Protein AF-A0A7S0YN05-F1 (afdb_monomer)

Secondary structure (DSSP, 8-state):
--HHHHHHHHHHHHHHHHHHHHHHTPPPPHHHHHHTSTTS-HHHHHHHHHHHHHHHHHHHHHHHHHHHHHHHHHHHHHHHHHHHHHHHHHHHHHHHHHHHHHHHHHHHHHHHHHHHHHHHHHHHHHHHHHHHHHHHHHHHHHHHHHHHHHHHHHHHHHHHHHHHHHT-

Radius of gyration: 56.08 Å; Cα contacts (8 Å, |Δi|>4): 14; chains: 1; bounding box: 120×27×148 Å

Structure (mmCIF, N/CA/C/O backbone):
data_AF-A0A7S0YN05-F1
#
_entry.id   AF-A0A7S0YN05-F1
#
loop_
_atom_site.group_PDB
_atom_site.id
_atom_site.type_symbol
_atom_site.label_atom_id
_atom_site.label_alt_id
_atom_site.label_comp_id
_atom_site.label_asym_id
_atom_site.label_entity_id
_atom_site.label_seq_id
_atom_site.pdbx_PDB_ins_code
_atom_site.Cartn_x
_atom_site.Cartn_y
_atom_site.Cartn_z
_atom_site.occupancy
_atom_site.B_iso_or_equiv
_atom_site.auth_seq_id
_atom_site.auth_comp_id
_atom_site.auth_asym_id
_atom_site.auth_atom_id
_atom_site.pdbx_PDB_model_num
ATOM 1 N N . MET A 1 1 ? -6.936 12.622 20.345 1.00 45.56 1 MET A N 1
ATOM 2 C CA . MET A 1 1 ? -8.188 13.200 20.876 1.00 45.56 1 MET A CA 1
ATOM 3 C C . MET A 1 1 ? -8.322 12.737 22.313 1.00 45.56 1 MET A C 1
ATOM 5 O O . MET A 1 1 ? -8.054 11.574 22.580 1.00 45.56 1 MET A O 1
ATOM 9 N N . ASP A 1 2 ? -8.572 13.686 23.210 1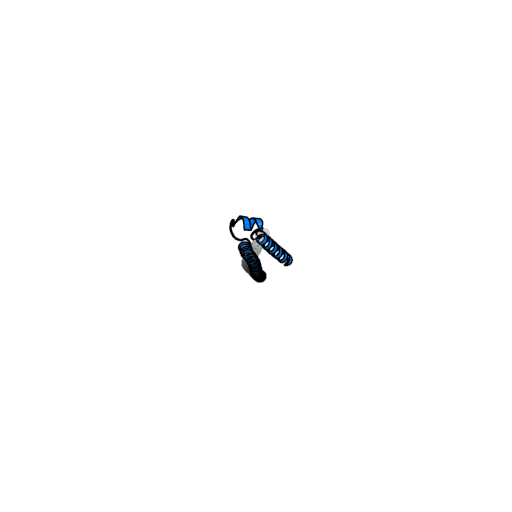.00 47.59 2 ASP A N 1
ATOM 10 C CA . ASP A 1 2 ? -8.214 13.634 24.630 1.00 47.59 2 ASP A CA 1
ATOM 11 C C . ASP A 1 2 ? -9.051 12.668 25.474 1.00 47.59 2 ASP A C 1
ATOM 13 O O . ASP A 1 2 ? -10.278 12.673 25.408 1.00 47.59 2 ASP A O 1
ATOM 17 N N . SER A 1 3 ? -8.365 11.933 26.358 1.00 55.47 3 SER A N 1
ATOM 18 C CA . SER A 1 3 ? -8.920 11.112 27.453 1.00 55.47 3 SER A CA 1
ATOM 19 C C . SER A 1 3 ? -10.069 11.796 28.209 1.00 55.47 3 SER A C 1
ATOM 21 O O . SER A 1 3 ? -11.055 11.158 28.551 1.00 55.47 3 SER A O 1
ATOM 23 N N . SER A 1 4 ? -9.975 13.119 28.374 1.00 54.34 4 SER A N 1
ATOM 24 C CA . SER A 1 4 ? -10.963 13.973 29.047 1.00 54.34 4 SER A CA 1
ATOM 25 C C . SER A 1 4 ? -12.375 13.896 28.440 1.00 54.34 4 SER A C 1
ATOM 27 O O . SER A 1 4 ? -13.370 14.009 29.151 1.00 54.34 4 SER A O 1
ATOM 29 N N . TYR A 1 5 ? -12.493 13.661 27.128 1.00 55.22 5 TYR A N 1
ATOM 30 C CA . TYR A 1 5 ? -13.795 13.597 26.457 1.00 55.22 5 TYR A CA 1
ATOM 31 C C . TYR A 1 5 ? -14.539 12.280 26.740 1.00 55.22 5 TYR A C 1
ATOM 33 O O . TYR A 1 5 ? -15.768 12.264 26.797 1.00 55.22 5 TYR A O 1
ATOM 41 N N . ASN A 1 6 ? -13.806 11.182 26.956 1.00 63.75 6 ASN A N 1
ATOM 42 C CA . ASN A 1 6 ? -14.395 9.891 27.320 1.00 63.75 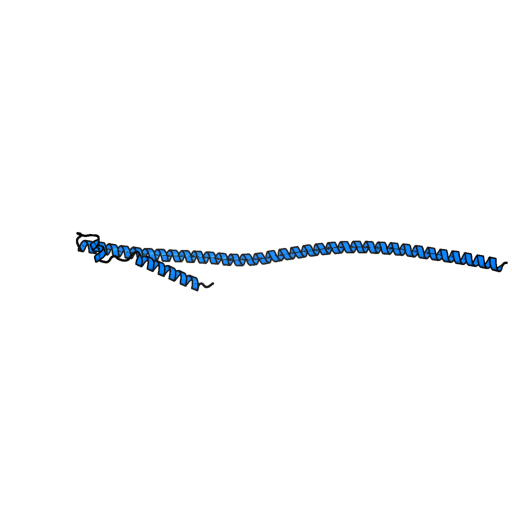6 ASN A CA 1
ATOM 43 C C . ASN A 1 6 ? -14.891 9.888 28.767 1.00 63.75 6 ASN A C 1
ATOM 45 O O . ASN A 1 6 ? -16.011 9.443 29.014 1.00 63.75 6 ASN A O 1
ATOM 49 N N . ASP A 1 7 ? -14.126 10.475 29.687 1.00 65.12 7 ASP A N 1
ATOM 50 C CA . ASP A 1 7 ? -14.505 10.561 31.102 1.00 65.12 7 ASP A CA 1
ATOM 51 C C . ASP A 1 7 ? -15.816 11.350 31.285 1.00 65.12 7 ASP A C 1
ATOM 53 O O . ASP A 1 7 ? -16.708 10.950 32.036 1.00 65.12 7 ASP A O 1
ATOM 57 N N . ILE A 1 8 ? -15.987 12.441 30.527 1.00 70.62 8 ILE A N 1
ATOM 58 C CA . ILE A 1 8 ? -17.218 13.249 30.524 1.00 70.62 8 ILE A CA 1
ATOM 59 C C . ILE A 1 8 ? -18.414 12.453 29.975 1.00 70.62 8 ILE A C 1
ATOM 61 O O . ILE A 1 8 ? -19.509 12.520 30.536 1.00 70.62 8 ILE A O 1
ATOM 65 N N . ASN A 1 9 ? -18.223 11.678 28.904 1.00 74.38 9 ASN A N 1
ATOM 66 C CA . ASN A 1 9 ? -19.297 10.885 28.301 1.00 74.38 9 ASN A CA 1
ATOM 67 C C . ASN A 1 9 ? -19.756 9.735 29.207 1.00 74.38 9 ASN A C 1
ATOM 69 O O . ASN A 1 9 ? -20.954 9.466 29.285 1.00 74.38 9 ASN A O 1
ATOM 73 N N . ILE A 1 10 ? -18.834 9.092 29.926 1.00 77.56 10 ILE A N 1
ATOM 74 C CA . ILE A 1 10 ? -19.143 8.012 30.875 1.00 77.56 10 ILE A CA 1
ATOM 75 C C . ILE A 1 10 ? -19.921 8.552 32.078 1.00 77.56 10 ILE A C 1
ATOM 77 O O . ILE A 1 10 ? -20.939 7.977 32.472 1.00 77.56 10 ILE A O 1
ATOM 81 N N . LEU A 1 11 ? -19.513 9.710 32.609 1.00 78.75 11 LEU A N 1
ATOM 82 C CA . LEU A 1 11 ? -20.247 10.400 33.672 1.00 78.75 11 LEU A CA 1
ATOM 83 C C . LEU A 1 11 ? -21.675 10.768 33.241 1.00 78.75 11 LEU A C 1
ATOM 85 O O . LEU A 1 11 ? -22.620 10.555 34.004 1.00 78.75 11 LEU A O 1
ATOM 89 N N . LEU A 1 12 ? -21.851 11.262 32.011 1.00 82.19 12 LEU A N 1
ATOM 90 C CA . LEU A 1 12 ? -23.170 11.567 31.447 1.00 82.19 12 LEU A CA 1
ATOM 91 C C . LEU A 1 12 ? -24.031 10.310 31.275 1.00 82.19 12 LEU A C 1
ATOM 93 O O . LEU A 1 12 ? -25.213 10.334 31.622 1.00 82.19 12 LEU A O 1
ATOM 97 N N . LEU A 1 13 ? -23.453 9.207 30.785 1.00 81.81 13 LEU A N 1
ATOM 98 C CA . LEU A 1 13 ? -24.158 7.931 30.621 1.00 81.81 13 LEU A CA 1
ATOM 99 C C . LEU A 1 13 ? -24.672 7.402 31.965 1.00 81.81 13 LEU A C 1
ATOM 101 O O . LEU A 1 13 ? -25.833 7.008 32.084 1.00 81.81 13 LEU A O 1
ATOM 105 N N . ARG A 1 14 ? -23.823 7.460 32.995 1.00 83.62 14 ARG A N 1
ATOM 106 C CA . ARG A 1 14 ? -24.162 7.066 34.364 1.00 83.62 14 ARG A CA 1
ATOM 107 C C . ARG A 1 14 ? -25.267 7.932 34.951 1.00 83.62 14 ARG A C 1
ATOM 109 O O . ARG A 1 14 ? -26.218 7.415 35.535 1.00 83.62 14 ARG A O 1
ATOM 116 N N . GLN A 1 15 ? -25.184 9.244 34.748 1.00 83.62 15 GLN A N 1
ATOM 117 C CA . GLN A 1 15 ? -26.206 10.176 35.211 1.00 83.62 15 GLN A CA 1
ATOM 118 C C . GLN A 1 15 ? -27.553 9.952 34.506 1.00 83.62 15 GLN A C 1
ATOM 120 O O . GLN A 1 15 ? -28.602 9.991 35.155 1.00 83.62 15 GLN A O 1
ATOM 125 N N . LEU A 1 16 ? -27.546 9.655 33.203 1.00 85.19 16 LEU A N 1
ATOM 126 C CA . LEU A 1 16 ? -28.748 9.288 32.450 1.00 85.19 16 LEU A CA 1
ATOM 127 C C . LEU A 1 16 ? -29.366 7.994 32.982 1.00 85.19 16 LEU A C 1
ATOM 129 O O . LEU A 1 16 ? -30.560 7.964 33.280 1.00 85.19 16 LEU A O 1
ATOM 133 N N . PHE A 1 17 ? -28.558 6.953 33.174 1.00 86.38 17 PHE A N 1
ATOM 134 C CA . PHE A 1 17 ? -29.023 5.662 33.674 1.00 86.38 17 PHE A CA 1
ATOM 135 C C . PHE A 1 17 ? -29.628 5.764 35.083 1.00 86.38 17 PHE A C 1
ATOM 137 O O . PHE A 1 17 ? -30.737 5.284 35.326 1.00 86.38 17 PHE A O 1
ATOM 144 N N . GLN A 1 18 ? -28.963 6.485 35.990 1.00 85.50 18 GLN A N 1
ATOM 145 C CA . GLN A 1 18 ? -29.479 6.763 37.332 1.00 85.50 18 GLN A CA 1
ATOM 146 C C . GLN A 1 18 ? -30.814 7.526 37.290 1.00 85.50 18 GLN A C 1
ATOM 148 O O . GLN A 1 18 ? -31.731 7.239 38.069 1.00 85.50 18 GLN A O 1
ATOM 153 N N . THR A 1 19 ? -30.948 8.474 36.360 1.00 84.56 19 THR A N 1
ATOM 154 C CA . THR A 1 19 ? -32.196 9.221 36.152 1.00 84.56 19 THR A CA 1
ATOM 155 C C . THR A 1 19 ? -33.317 8.288 35.692 1.00 84.56 19 THR A C 1
ATOM 157 O O . THR A 1 19 ? -34.392 8.276 36.292 1.00 84.56 19 THR A O 1
ATOM 160 N N . CYS A 1 20 ? -33.055 7.435 34.697 1.00 83.44 20 CYS A N 1
ATOM 161 C CA . CYS A 1 20 ? -34.015 6.454 34.189 1.00 83.44 20 CYS A CA 1
ATOM 162 C C . CYS A 1 20 ? -34.473 5.459 35.266 1.00 83.44 20 CYS A C 1
ATOM 164 O O . CYS A 1 20 ? -35.673 5.198 35.384 1.00 83.44 20 CYS A O 1
ATOM 166 N N . LEU A 1 21 ? -33.551 4.947 36.085 1.00 86.38 21 LEU A N 1
ATOM 167 C CA . LEU A 1 21 ? -33.862 4.075 37.224 1.00 86.38 21 LEU A CA 1
ATOM 168 C C . LEU A 1 21 ? -34.756 4.770 38.251 1.00 86.38 21 LEU A C 1
ATOM 170 O O . LEU A 1 21 ? -35.709 4.180 38.757 1.00 86.38 21 LEU A O 1
ATOM 174 N N . THR A 1 22 ? -34.470 6.037 38.547 1.00 83.12 22 THR A N 1
ATOM 175 C CA . THR A 1 22 ? -35.245 6.817 39.517 1.00 83.12 22 THR A CA 1
ATOM 176 C C . THR A 1 22 ? -36.670 7.065 39.029 1.00 83.12 22 THR A C 1
ATOM 178 O O . THR A 1 22 ? -37.606 6.915 39.813 1.00 83.12 22 THR A O 1
ATOM 181 N N . CYS A 1 23 ? -36.845 7.380 37.743 1.00 82.88 23 CYS A N 1
ATOM 182 C CA . CYS A 1 23 ? -38.164 7.559 37.134 1.00 82.88 23 CYS A CA 1
ATOM 183 C C . CYS A 1 23 ? -38.948 6.242 37.022 1.00 82.88 23 CYS A C 1
ATOM 185 O O . CYS A 1 23 ? -40.154 6.232 37.244 1.00 82.88 23 CYS A O 1
ATOM 187 N N . SER A 1 24 ? -38.281 5.135 36.687 1.00 83.94 24 SER A N 1
ATOM 188 C CA . SER A 1 24 ? -38.947 3.843 36.446 1.00 83.94 24 SER A CA 1
ATOM 189 C C . SER A 1 24 ? -39.353 3.135 37.738 1.00 83.94 24 SER A C 1
ATOM 191 O O . SER A 1 24 ? -40.366 2.444 37.781 1.00 83.94 24 SER A O 1
ATOM 193 N N . LEU A 1 25 ? -38.568 3.316 38.801 1.00 85.31 25 LEU A N 1
ATOM 194 C CA . LEU A 1 25 ? -38.776 2.700 40.112 1.00 85.31 25 LEU A CA 1
ATOM 195 C C . LEU A 1 25 ? -39.168 3.759 41.147 1.00 85.31 25 LEU A C 1
ATOM 197 O O . LEU A 1 25 ? -38.619 3.823 42.255 1.00 85.31 25 LEU A O 1
ATOM 201 N N . GLN A 1 26 ? -40.063 4.660 40.752 1.00 80.19 26 GLN A N 1
ATOM 202 C CA . GLN A 1 26 ? -40.543 5.713 41.628 1.00 80.19 26 GLN A CA 1
ATOM 203 C C . GLN A 1 26 ? -41.418 5.084 42.730 1.00 80.19 26 GLN A C 1
ATOM 205 O O . GLN A 1 26 ? -42.359 4.354 42.408 1.00 80.19 26 GLN A O 1
ATOM 210 N N . PRO A 1 27 ? -41.120 5.318 44.022 1.00 76.81 27 PRO A N 1
ATOM 211 C CA . PRO A 1 27 ? -41.899 4.721 45.095 1.00 76.81 27 PRO A CA 1
ATOM 212 C C . PRO A 1 27 ? -43.348 5.202 45.024 1.00 76.81 27 PRO A C 1
ATOM 214 O O . PRO A 1 27 ? -43.621 6.395 44.865 1.00 76.81 27 PRO A O 1
ATOM 217 N N . LEU A 1 28 ? -44.281 4.260 45.147 1.00 78.94 28 LEU A N 1
ATOM 218 C CA . LEU A 1 28 ? -45.703 4.570 45.219 1.00 78.94 28 LEU A CA 1
ATOM 219 C C . LEU A 1 28 ? -45.977 5.357 46.505 1.00 78.94 28 LEU A C 1
ATOM 221 O O . LEU A 1 28 ? -45.501 4.998 47.587 1.00 78.94 28 LEU A O 1
ATOM 225 N N . SER A 1 29 ? -46.767 6.426 46.396 1.00 83.56 29 SER A N 1
ATOM 226 C CA . SER A 1 29 ? -47.260 7.132 47.578 1.00 83.56 29 SER A CA 1
ATOM 227 C C . SER A 1 29 ? -48.147 6.204 48.411 1.00 83.56 29 SER A C 1
ATOM 229 O O . SER A 1 29 ? -48.805 5.313 47.871 1.00 83.56 29 SER A O 1
ATOM 231 N N . ASN A 1 30 ? -48.206 6.433 49.726 1.00 79.81 30 ASN A N 1
ATOM 232 C CA . ASN A 1 30 ? -49.066 5.655 50.627 1.00 79.81 30 ASN A CA 1
ATOM 233 C C . ASN A 1 30 ? -50.533 5.662 50.168 1.00 79.81 30 ASN A C 1
ATOM 235 O O . ASN A 1 30 ? -51.209 4.643 50.248 1.00 79.81 30 ASN A O 1
ATOM 239 N N . GLU A 1 31 ? -51.023 6.792 49.654 1.00 80.88 31 GLU A N 1
ATOM 240 C CA . GLU A 1 31 ? -52.386 6.903 49.123 1.00 80.88 31 GLU A CA 1
ATOM 241 C C . GLU A 1 31 ? -52.595 6.034 47.881 1.00 80.88 31 GLU A C 1
ATOM 243 O O . GLU A 1 31 ? -53.562 5.275 47.822 1.00 80.88 31 GLU A O 1
ATOM 248 N N . SER A 1 32 ? -51.670 6.098 46.917 1.00 82.88 32 SER A N 1
ATOM 249 C CA . SER A 1 32 ? -51.741 5.295 45.693 1.00 82.88 32 SER A CA 1
ATOM 250 C C . SER A 1 32 ? -51.660 3.803 46.013 1.00 82.88 32 SER A C 1
ATOM 252 O O . SER A 1 32 ? -52.491 3.026 45.549 1.00 82.88 32 SER A O 1
ATOM 254 N N . PHE A 1 33 ? -50.728 3.412 46.884 1.00 85.19 33 PHE A N 1
ATOM 255 C CA . PHE A 1 33 ? -50.540 2.025 47.300 1.00 85.19 33 PHE A CA 1
ATOM 256 C C . PHE A 1 33 ? -51.776 1.466 48.022 1.00 85.19 33 PHE A C 1
ATOM 258 O O . PHE A 1 33 ? -52.300 0.424 47.639 1.00 85.19 33 PHE A O 1
ATOM 265 N N . ASN A 1 34 ? -52.310 2.194 49.008 1.00 82.88 34 ASN A N 1
ATOM 266 C CA . ASN A 1 34 ? -53.479 1.750 49.771 1.00 82.88 34 ASN A CA 1
ATOM 267 C C . ASN A 1 34 ? -54.745 1.659 48.906 1.00 82.88 34 ASN A C 1
ATOM 269 O O . ASN A 1 34 ? -55.587 0.792 49.137 1.00 82.88 34 ASN A O 1
ATOM 273 N N . SER A 1 35 ? -54.879 2.521 47.892 1.00 85.00 35 SER A N 1
ATOM 274 C CA . SER A 1 35 ? -56.018 2.485 46.967 1.00 85.00 35 SER A CA 1
ATOM 275 C C . SER A 1 35 ? -56.069 1.219 46.099 1.00 85.00 35 SER A C 1
ATOM 277 O O . SER A 1 35 ? -57.148 0.842 45.643 1.00 85.00 35 SER A O 1
ATOM 279 N N . GLN A 1 36 ? -54.933 0.535 45.905 1.00 85.88 36 GLN A N 1
ATOM 280 C CA . GLN A 1 36 ? -54.845 -0.700 45.115 1.00 85.88 36 GLN A CA 1
ATOM 281 C C . GLN A 1 36 ? -55.307 -1.945 45.886 1.00 85.88 36 GLN A C 1
ATOM 283 O O . GLN A 1 36 ? -55.616 -2.963 45.269 1.00 85.88 36 GLN A O 1
ATOM 288 N N . PHE A 1 37 ? -55.407 -1.864 47.217 1.00 87.06 37 PHE A N 1
ATOM 289 C CA . PHE A 1 37 ? -55.757 -2.990 48.087 1.00 87.06 37 PHE A CA 1
ATOM 290 C C . PHE A 1 37 ? -56.895 -2.635 49.063 1.00 87.06 37 PHE A C 1
ATOM 292 O O . PHE A 1 37 ? -56.709 -2.661 50.286 1.00 87.06 37 PHE A O 1
ATOM 299 N N . PRO A 1 38 ? -58.095 -2.293 48.556 1.00 82.19 38 PRO A N 1
ATOM 300 C CA . PRO A 1 38 ? -59.222 -1.939 49.410 1.00 82.19 38 PRO A CA 1
ATOM 301 C C . PRO A 1 38 ? -59.660 -3.141 50.262 1.00 82.19 38 PRO A C 1
ATOM 303 O O . PRO A 1 38 ? -59.936 -4.219 49.742 1.00 82.19 38 PRO A O 1
ATOM 306 N N . GLY A 1 39 ? -59.750 -2.945 51.581 1.00 83.12 39 GLY A N 1
ATOM 307 C CA . GLY A 1 39 ? -60.216 -3.963 52.534 1.00 83.12 39 GLY A CA 1
ATOM 308 C C . GLY A 1 39 ? -59.116 -4.762 53.243 1.00 83.12 39 GLY A C 1
ATOM 309 O O . GLY A 1 39 ? -59.440 -5.591 54.090 1.00 83.12 39 GLY A O 1
ATOM 310 N N . VAL A 1 40 ? -57.837 -4.505 52.949 1.00 86.94 40 VAL A N 1
ATOM 311 C CA . VAL A 1 40 ? -56.704 -5.067 53.703 1.00 86.94 40 VAL A CA 1
ATOM 312 C C . VAL A 1 40 ? -56.419 -4.210 54.942 1.00 86.94 40 VAL A C 1
ATOM 314 O O . VAL A 1 40 ? -56.559 -2.986 54.909 1.00 86.94 40 VAL A O 1
ATOM 317 N N . ASP A 1 41 ? -56.028 -4.849 56.047 1.00 90.62 41 ASP A N 1
ATOM 318 C CA . ASP A 1 41 ? -55.653 -4.154 57.281 1.00 90.62 41 ASP A CA 1
ATOM 319 C C . ASP A 1 41 ? -54.459 -3.206 57.065 1.00 90.62 41 ASP A C 1
ATOM 321 O O . ASP A 1 41 ? -53.489 -3.549 56.382 1.00 90.62 41 ASP A O 1
ATOM 325 N N . LYS A 1 42 ? -54.508 -2.015 57.675 1.00 85.00 42 LYS A N 1
ATOM 326 C CA . LYS A 1 42 ? -53.469 -0.986 57.506 1.00 85.00 42 LYS A CA 1
ATOM 327 C C . LYS A 1 42 ? -52.081 -1.447 57.954 1.00 85.00 42 LYS A C 1
ATOM 329 O O . LYS A 1 42 ? -51.115 -1.119 57.278 1.00 85.00 42 LYS A O 1
ATOM 334 N N . SER A 1 43 ? -51.974 -2.218 59.036 1.00 87.44 43 SER A N 1
ATOM 335 C CA . SER A 1 43 ? -50.678 -2.702 59.539 1.00 87.44 43 SER A CA 1
ATOM 336 C C . SER A 1 43 ? -50.024 -3.700 58.574 1.00 87.44 43 SER A C 1
ATOM 338 O O . SER A 1 43 ? -48.808 -3.695 58.362 1.00 87.44 43 SER A O 1
ATOM 340 N N . ILE A 1 44 ? -50.850 -4.518 57.916 1.00 88.69 44 ILE A N 1
ATOM 341 C CA . ILE A 1 44 ? -50.415 -5.450 56.875 1.00 88.69 44 ILE A CA 1
ATOM 342 C C . ILE A 1 44 ? -49.971 -4.670 55.630 1.00 88.69 44 ILE A C 1
ATOM 344 O O . ILE A 1 44 ? -48.916 -4.967 55.074 1.00 88.69 44 ILE A O 1
ATOM 348 N N . LEU A 1 45 ? -50.718 -3.636 55.225 1.00 88.56 45 LEU A N 1
ATOM 349 C CA . LEU A 1 45 ? -50.338 -2.775 54.099 1.00 88.56 45 LEU A CA 1
ATOM 350 C C . LEU A 1 45 ? -49.035 -2.010 54.34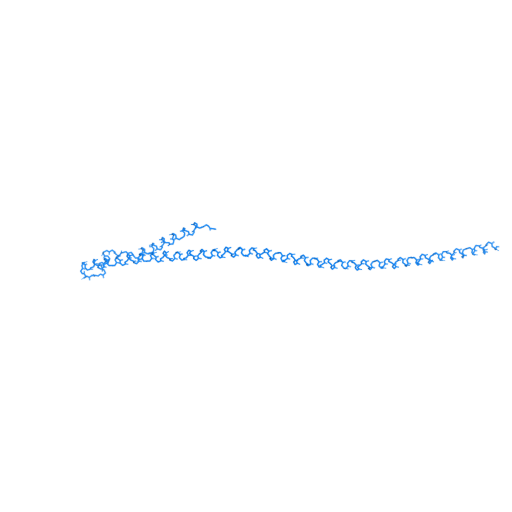7 1.00 88.56 45 LEU A C 1
ATOM 352 O O . LEU A 1 45 ? -48.213 -1.933 53.440 1.00 88.56 45 LEU A O 1
ATOM 356 N N . GLU A 1 46 ? -48.805 -1.501 55.559 1.00 86.94 46 GLU A N 1
ATOM 357 C CA . GLU A 1 46 ? -47.538 -0.859 55.939 1.00 86.94 46 GLU A CA 1
ATOM 358 C C . GLU A 1 46 ? -46.359 -1.833 55.839 1.00 86.94 46 GLU A C 1
ATOM 360 O O . GLU A 1 46 ? -45.307 -1.481 55.305 1.00 86.94 46 GLU A O 1
ATOM 365 N N . THR A 1 47 ? -46.557 -3.081 56.270 1.00 89.50 47 THR A N 1
ATOM 366 C CA . THR A 1 47 ? -45.530 -4.128 56.181 1.00 89.50 47 THR A CA 1
ATOM 367 C C . THR A 1 47 ? -45.220 -4.484 54.726 1.00 89.50 47 THR A C 1
ATOM 369 O O . THR A 1 47 ? -44.055 -4.518 54.336 1.00 89.50 47 THR A O 1
ATOM 372 N N . ILE A 1 48 ? -46.247 -4.707 53.895 1.00 88.81 48 ILE A N 1
ATOM 373 C CA . ILE A 1 48 ? -46.054 -5.009 52.468 1.00 88.81 48 ILE A CA 1
ATOM 374 C C . ILE A 1 48 ? -45.387 -3.827 51.765 1.00 88.81 48 ILE A C 1
ATOM 376 O O . ILE A 1 48 ? -44.470 -4.030 50.973 1.00 88.81 48 ILE A O 1
ATOM 380 N N . LYS A 1 49 ? -45.799 -2.593 52.073 1.00 87.19 49 LYS A N 1
ATOM 381 C CA . LYS A 1 49 ? -45.190 -1.405 51.480 1.00 87.19 49 LYS A CA 1
ATOM 382 C C . LYS A 1 49 ? -43.716 -1.281 51.859 1.00 87.19 49 LYS A C 1
ATOM 384 O O . LYS A 1 49 ? -42.907 -1.023 50.976 1.00 87.19 49 LYS A O 1
ATOM 389 N N . SER A 1 50 ? -43.365 -1.507 53.127 1.00 89.19 50 SER A N 1
ATOM 390 C CA . SER A 1 50 ? -41.967 -1.511 53.573 1.00 89.19 50 SER A CA 1
ATOM 391 C C . SER A 1 50 ? -41.139 -2.519 52.777 1.00 89.19 50 SER A C 1
ATOM 393 O O . SER A 1 50 ? -40.083 -2.170 52.267 1.00 89.19 50 SER A O 1
ATOM 395 N N . ILE A 1 51 ? -41.655 -3.738 52.586 1.00 90.19 51 ILE A N 1
ATOM 396 C CA . ILE A 1 51 ? -40.986 -4.772 51.783 1.00 90.19 51 ILE A CA 1
ATOM 397 C C . ILE A 1 51 ? -40.843 -4.326 50.321 1.00 90.19 51 ILE A C 1
ATOM 399 O O . ILE A 1 51 ? -39.792 -4.520 49.718 1.00 90.19 51 ILE A O 1
ATOM 403 N N . CYS A 1 52 ? -41.875 -3.712 49.736 1.00 87.94 52 CYS A N 1
ATOM 404 C CA . CYS A 1 52 ? -41.803 -3.183 48.374 1.00 87.94 52 CYS A CA 1
ATOM 405 C C . CYS A 1 52 ? -40.766 -2.062 48.234 1.00 87.94 52 CYS A C 1
ATOM 407 O O . CYS A 1 52 ? -40.021 -2.055 47.255 1.00 87.94 52 CYS A O 1
ATOM 409 N N . ASP A 1 53 ? -40.708 -1.134 49.189 1.00 87.88 53 ASP A N 1
ATOM 410 C CA . ASP A 1 53 ? -39.735 -0.040 49.197 1.00 87.88 53 ASP A CA 1
ATOM 411 C C . ASP A 1 53 ? -38.302 -0.589 49.335 1.00 87.88 53 ASP A C 1
ATOM 413 O O . ASP A 1 53 ? -37.415 -0.168 48.587 1.00 87.88 53 ASP A O 1
ATOM 417 N N . ASP A 1 54 ? -38.096 -1.588 50.200 1.00 90.56 54 ASP A N 1
ATOM 418 C CA . ASP A 1 54 ? -36.816 -2.286 50.360 1.00 90.56 54 ASP A CA 1
ATOM 419 C C . ASP A 1 54 ? -36.408 -3.009 49.067 1.00 90.56 54 ASP A C 1
ATOM 421 O O . ASP A 1 54 ? -35.290 -2.827 48.583 1.00 90.56 54 ASP A O 1
ATOM 425 N N . CYS A 1 55 ? -37.324 -3.758 48.437 1.00 89.44 55 CYS A N 1
ATOM 426 C CA . CYS A 1 55 ? -37.073 -4.413 47.150 1.00 89.44 55 CYS A CA 1
ATOM 427 C C . CYS A 1 55 ? -36.701 -3.406 46.054 1.00 89.44 55 CYS A C 1
ATOM 429 O O . CYS A 1 55 ? -35.773 -3.645 45.282 1.00 89.44 55 CYS A O 1
ATOM 431 N N . VAL A 1 56 ? -37.399 -2.269 45.983 1.00 89.25 56 VAL A N 1
ATOM 432 C CA . VAL A 1 56 ? -37.077 -1.188 45.042 1.00 89.25 56 VAL A CA 1
ATOM 433 C C . VAL A 1 56 ? -35.682 -0.621 45.315 1.00 89.25 56 VAL A C 1
ATOM 435 O O . VAL A 1 56 ? -34.938 -0.362 44.367 1.00 89.25 56 VAL A O 1
ATOM 438 N N . GLY A 1 57 ? -35.312 -0.453 46.587 1.00 87.94 57 GLY A N 1
ATOM 439 C CA . GLY A 1 57 ? -33.970 -0.043 46.998 1.00 87.94 57 GLY A CA 1
ATOM 440 C C . GLY A 1 57 ? -32.896 -1.019 46.519 1.00 87.94 57 GLY A C 1
ATOM 441 O O . GLY A 1 57 ? -31.963 -0.611 45.826 1.00 87.94 57 GLY A O 1
ATOM 442 N N . THR A 1 58 ? -33.072 -2.314 46.796 1.00 91.62 58 THR A N 1
ATOM 443 C CA . THR A 1 58 ? -32.130 -3.364 46.380 1.00 91.62 58 THR A CA 1
ATOM 444 C C . THR A 1 58 ? -31.988 -3.445 44.861 1.00 91.62 58 THR A C 1
ATOM 446 O O . THR A 1 58 ? -30.874 -3.550 44.356 1.00 91.62 58 THR A O 1
ATOM 449 N N . ILE A 1 59 ? -33.090 -3.348 44.108 1.00 89.88 59 ILE A N 1
ATOM 450 C CA . ILE A 1 59 ? -33.044 -3.370 42.637 1.00 89.88 59 ILE A CA 1
ATOM 451 C C . ILE A 1 59 ? -32.258 -2.171 42.100 1.00 89.88 59 ILE A C 1
ATOM 453 O O . ILE A 1 59 ? -31.470 -2.334 41.168 1.00 89.88 59 ILE A O 1
ATOM 457 N N . LYS A 1 60 ? -32.440 -0.973 42.674 1.00 89.62 60 LYS A N 1
ATOM 458 C CA . LYS A 1 60 ? -31.683 0.223 42.267 1.00 89.62 60 LYS A CA 1
ATOM 459 C C . LYS A 1 60 ? -30.189 0.057 42.511 1.00 89.62 60 LYS A C 1
ATOM 461 O O . LYS A 1 60 ? -29.405 0.362 41.619 1.00 89.62 60 LYS A O 1
ATOM 466 N N . GLU A 1 61 ? -29.811 -0.421 43.692 1.00 90.75 61 GLU A N 1
ATOM 467 C CA . GLU A 1 61 ? -28.409 -0.633 44.053 1.00 90.75 61 GLU A CA 1
ATOM 468 C C . GLU A 1 61 ? -27.756 -1.687 43.154 1.00 90.75 61 GLU A C 1
ATOM 470 O O . GLU A 1 61 ? -26.710 -1.427 42.560 1.00 90.75 61 GLU A O 1
ATOM 475 N N . PHE A 1 62 ? -28.418 -2.831 42.970 1.00 92.75 62 PHE A N 1
ATOM 476 C CA . PHE A 1 62 ? -27.936 -3.894 42.093 1.00 92.75 62 PHE A CA 1
A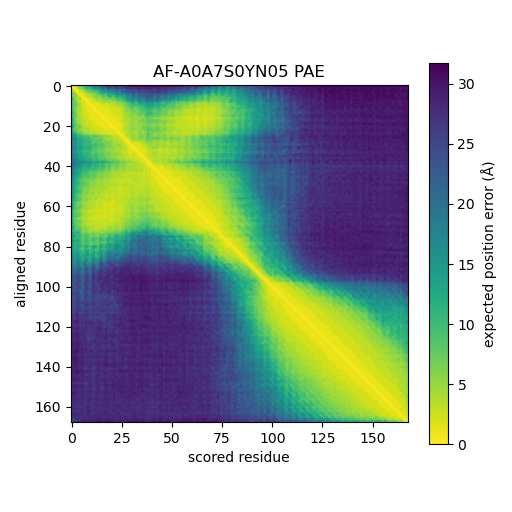TOM 477 C C . PHE A 1 62 ? -27.771 -3.409 40.647 1.00 92.75 62 PHE A C 1
ATOM 479 O O . PHE A 1 62 ? -26.729 -3.620 40.037 1.00 92.75 62 PHE A O 1
ATOM 486 N N . SER A 1 63 ? -28.766 -2.690 40.119 1.00 90.12 63 SER A N 1
ATOM 487 C CA . SER A 1 63 ? -28.728 -2.185 38.741 1.00 90.12 63 SER A CA 1
ATOM 488 C C . SER A 1 63 ? -27.616 -1.158 38.522 1.00 90.12 63 SER A C 1
ATOM 490 O O . SER A 1 63 ? -27.008 -1.140 37.456 1.00 90.12 63 SER A O 1
ATOM 492 N N . LEU A 1 64 ? -27.349 -0.290 39.506 1.00 89.25 64 LEU A N 1
ATOM 493 C CA . LEU A 1 64 ? -26.255 0.682 39.426 1.00 89.25 64 LEU A CA 1
ATOM 494 C C . LEU A 1 64 ? -24.886 0.002 39.483 1.00 89.25 64 LEU A C 1
ATOM 496 O O . LEU A 1 64 ? -24.008 0.374 38.710 1.00 89.25 64 LEU A O 1
ATOM 500 N N . ASN A 1 65 ? -24.718 -0.999 40.349 1.00 90.38 65 ASN A N 1
ATOM 501 C CA . ASN A 1 65 ? -23.469 -1.755 40.435 1.00 90.38 65 ASN A CA 1
ATOM 502 C C . ASN A 1 65 ? -23.184 -2.521 39.138 1.00 90.38 65 ASN A C 1
ATOM 504 O O . ASN A 1 65 ? -22.081 -2.412 38.610 1.00 90.38 65 ASN A O 1
ATOM 508 N N . GLU A 1 66 ? -24.183 -3.212 38.585 1.00 91.12 66 GLU A N 1
ATOM 509 C CA . GLU A 1 66 ? -24.058 -3.927 37.307 1.00 91.12 66 GLU A CA 1
ATOM 510 C C . GLU A 1 66 ? -23.675 -2.971 36.165 1.00 91.12 66 GLU A C 1
ATOM 512 O O . GLU A 1 66 ? -22.816 -3.260 35.334 1.00 91.12 66 GLU A O 1
ATOM 517 N N . PHE A 1 67 ? -24.280 -1.781 36.140 1.00 88.25 67 PHE A N 1
ATOM 518 C CA . PHE A 1 67 ? -23.960 -0.762 35.146 1.00 88.25 67 PHE A CA 1
ATOM 519 C C . PHE A 1 67 ? -22.532 -0.219 35.299 1.00 88.25 67 PHE A C 1
ATOM 521 O O . PHE A 1 67 ? -21.837 -0.032 34.301 1.00 88.25 67 PHE A O 1
ATOM 528 N N . ASP A 1 68 ? -22.070 0.001 36.533 1.00 85.25 68 ASP A N 1
ATOM 529 C CA . ASP A 1 68 ? -20.696 0.428 36.811 1.00 85.25 68 ASP A CA 1
ATOM 530 C C . ASP A 1 68 ? -19.671 -0.668 36.425 1.00 85.25 68 ASP A C 1
ATOM 532 O O . ASP A 1 68 ? -18.562 -0.344 35.996 1.00 85.25 68 ASP A O 1
ATOM 536 N N . GLU A 1 69 ? -20.018 -1.957 36.522 1.00 87.06 69 GLU A N 1
ATOM 537 C CA . GLU A 1 69 ? -19.181 -3.062 36.023 1.00 87.06 69 GLU A CA 1
ATOM 538 C C . GLU A 1 69 ? -19.119 -3.102 34.491 1.00 87.06 69 GLU A C 1
ATOM 540 O O . GLU A 1 69 ? -18.023 -3.160 33.927 1.00 87.06 69 GLU A O 1
ATOM 545 N N . LEU A 1 70 ? -20.263 -2.963 33.815 1.00 85.44 70 LEU A N 1
ATOM 546 C CA . LEU A 1 70 ? -20.328 -2.891 32.351 1.00 85.44 70 LEU A CA 1
ATOM 547 C C . LEU A 1 70 ? -19.515 -1.719 31.790 1.00 85.44 70 LEU A C 1
ATOM 549 O O . LEU A 1 70 ? -18.840 -1.858 30.770 1.00 85.44 70 LEU A O 1
ATOM 553 N N . LEU A 1 71 ? -19.540 -0.563 32.460 1.00 82.25 71 LEU A N 1
ATOM 554 C CA . LEU A 1 71 ? -18.730 0.590 32.063 1.00 82.25 71 LEU A CA 1
ATOM 555 C C . LEU A 1 71 ? -17.225 0.293 32.137 1.00 82.25 71 LEU A C 1
ATOM 557 O O . LEU A 1 71 ? -16.496 0.646 31.210 1.00 82.25 71 LEU A O 1
ATOM 561 N N . LYS A 1 72 ? -16.761 -0.393 33.191 1.00 82.25 72 LYS A N 1
ATOM 562 C CA . LYS A 1 72 ? -15.346 -0.789 33.332 1.00 82.25 72 LYS A CA 1
ATOM 563 C C . LYS A 1 72 ? -14.918 -1.778 32.254 1.00 82.25 72 LYS A C 1
ATOM 565 O O . LYS A 1 72 ? -13.815 -1.666 31.721 1.00 82.25 72 LYS A O 1
ATOM 570 N N . GLU A 1 73 ? -15.778 -2.739 31.923 1.00 80.69 73 GLU A N 1
ATOM 571 C CA . GLU A 1 73 ? -15.515 -3.686 30.837 1.00 80.69 73 GLU A CA 1
ATOM 572 C C . GLU A 1 73 ? -15.394 -2.953 29.492 1.00 80.69 73 GLU A C 1
ATOM 574 O O . GLU A 1 73 ? -14.451 -3.182 28.731 1.00 80.69 73 GLU A O 1
ATOM 579 N N . TYR A 1 74 ? -16.284 -1.991 29.240 1.00 75.12 74 TYR A N 1
ATOM 580 C CA . TYR A 1 74 ? -16.281 -1.191 28.019 1.00 75.12 74 TYR A CA 1
ATOM 581 C C . TYR A 1 74 ? -15.043 -0.286 27.898 1.00 75.12 74 TYR A C 1
ATOM 583 O O . TYR A 1 74 ? -14.460 -0.182 26.817 1.00 75.12 74 TYR A O 1
ATOM 591 N N . GLU A 1 75 ? -14.594 0.334 28.996 1.00 72.50 75 GLU A N 1
ATOM 592 C CA . GLU A 1 75 ? -13.319 1.066 29.046 1.00 72.50 75 GLU A CA 1
ATOM 593 C C . GLU A 1 75 ? -12.123 0.155 28.745 1.00 72.50 75 GLU A C 1
ATOM 595 O O . GLU A 1 75 ? -11.223 0.543 27.994 1.00 72.50 75 GLU A O 1
ATOM 600 N N . GLY A 1 76 ? -12.121 -1.064 29.296 1.00 72.56 76 GLY A N 1
ATOM 601 C CA . GLY A 1 76 ? -11.098 -2.073 29.033 1.00 72.56 76 GLY A CA 1
ATOM 602 C C . GLY A 1 76 ? -10.987 -2.394 27.544 1.00 72.56 76 GLY A C 1
ATOM 603 O O . GLY A 1 76 ? -9.908 -2.269 26.966 1.00 72.56 76 GLY A O 1
ATOM 604 N N . ILE A 1 77 ? -12.119 -2.701 26.905 1.00 67.88 77 ILE A N 1
ATOM 605 C CA . ILE A 1 77 ? -12.198 -2.999 25.467 1.00 67.88 77 ILE A CA 1
ATOM 606 C C . ILE A 1 77 ? -11.712 -1.808 24.628 1.00 67.88 77 ILE A C 1
ATOM 608 O O . ILE A 1 77 ? -10.917 -1.979 23.703 1.00 67.88 77 ILE A O 1
ATOM 612 N N . TRP A 1 78 ? -12.130 -0.586 24.966 1.00 67.00 78 TRP A N 1
ATOM 613 C CA . TRP A 1 78 ? -11.705 0.619 24.248 1.00 67.00 78 TRP A CA 1
ATOM 614 C C . TRP A 1 78 ? -10.210 0.903 24.357 1.00 67.00 78 TRP A C 1
ATOM 616 O O . TRP A 1 78 ? -9.609 1.425 23.416 1.00 67.00 78 TRP A O 1
ATOM 626 N N . ASN A 1 79 ? -9.604 0.605 25.503 1.00 68.81 79 ASN A N 1
ATOM 627 C CA . ASN A 1 79 ? -8.168 0.763 25.686 1.00 68.81 79 ASN A CA 1
ATOM 628 C C . ASN A 1 79 ? -7.390 -0.303 24.904 1.00 68.81 79 ASN A C 1
ATOM 630 O O . ASN A 1 79 ? -6.370 0.029 24.302 1.00 68.81 79 ASN A O 1
ATOM 634 N N . THR A 1 80 ? -7.903 -1.535 24.829 1.00 68.75 80 THR A N 1
ATOM 635 C CA . THR A 1 80 ? -7.331 -2.602 23.994 1.00 68.75 80 THR A CA 1
ATOM 636 C C . THR A 1 80 ? -7.366 -2.238 22.511 1.00 68.75 80 THR A C 1
ATOM 638 O O . THR A 1 80 ? -6.317 -2.231 21.875 1.00 68.75 80 THR A O 1
ATOM 641 N N . ILE A 1 81 ? -8.524 -1.829 21.980 1.00 61.22 81 ILE A N 1
ATOM 642 C CA . ILE A 1 81 ? -8.665 -1.438 20.564 1.00 61.22 81 ILE A CA 1
ATOM 643 C C . ILE A 1 81 ? -7.722 -0.277 20.224 1.00 61.22 81 ILE A C 1
ATOM 645 O O . ILE A 1 81 ? -7.021 -0.314 19.218 1.00 61.22 81 ILE A O 1
ATOM 649 N N . ARG A 1 82 ? -7.634 0.736 21.093 1.00 65.38 82 ARG A N 1
ATOM 650 C CA . ARG A 1 82 ? -6.742 1.886 20.879 1.00 65.38 82 ARG A CA 1
ATOM 651 C C . ARG A 1 82 ? -5.262 1.497 20.907 1.00 65.38 82 ARG A C 1
ATOM 653 O O . ARG A 1 82 ? -4.469 2.075 20.167 1.00 65.38 82 ARG A O 1
ATOM 660 N N . SER A 1 83 ? -4.888 0.543 21.759 1.00 65.88 83 SER A N 1
ATOM 661 C CA . SER A 1 83 ? -3.529 -0.004 21.806 1.00 65.88 83 SER A CA 1
ATOM 662 C C . SER A 1 83 ? -3.194 -0.752 20.514 1.00 65.88 83 SER A C 1
ATOM 664 O O . SER A 1 83 ? -2.139 -0.522 19.931 1.00 65.88 83 SER A O 1
ATOM 666 N N . GLU A 1 84 ? -4.114 -1.582 20.021 1.00 65.06 84 GLU A N 1
ATOM 667 C CA . GLU A 1 84 ? -3.952 -2.330 18.768 1.00 65.06 84 GLU A CA 1
ATOM 668 C C . GLU A 1 84 ? -3.911 -1.409 17.536 1.00 65.06 84 GLU A C 1
ATOM 670 O O . GLU A 1 84 ? -3.130 -1.631 16.610 1.00 65.06 84 GLU A O 1
ATOM 675 N N . GLU A 1 85 ? -4.705 -0.336 17.518 1.00 58.41 85 GLU A N 1
ATOM 676 C CA . GLU A 1 85 ? -4.669 0.684 16.463 1.00 58.41 85 GLU A CA 1
ATOM 677 C C . GLU A 1 85 ? -3.350 1.470 16.462 1.00 58.41 85 GLU A C 1
ATOM 679 O O . GLU A 1 85 ? -2.796 1.745 15.393 1.00 58.41 85 GLU A O 1
ATOM 684 N N . ALA A 1 86 ? -2.807 1.793 17.640 1.00 61.09 86 ALA A N 1
ATOM 685 C CA . ALA A 1 86 ? -1.507 2.449 17.768 1.00 61.09 86 ALA A CA 1
ATOM 686 C C . ALA A 1 86 ? -0.353 1.538 17.306 1.00 61.09 86 ALA A C 1
ATOM 688 O O . ALA A 1 86 ? 0.527 1.986 16.565 1.00 61.09 86 ALA A O 1
ATOM 689 N N . GLU A 1 87 ? -0.384 0.253 17.670 1.00 59.03 87 GLU A N 1
ATOM 690 C CA . GLU A 1 87 ? 0.596 -0.741 17.214 1.00 59.03 87 GLU A CA 1
ATOM 691 C C . GLU A 1 87 ? 0.511 -0.984 15.695 1.00 59.03 87 GLU A C 1
ATOM 693 O O . GLU A 1 87 ? 1.540 -1.054 15.012 1.00 59.03 87 GLU A O 1
ATOM 698 N N . ASN A 1 88 ? -0.697 -1.019 15.121 1.00 56.94 88 ASN A N 1
ATOM 699 C CA . ASN A 1 88 ? -0.893 -1.153 13.674 1.00 56.94 88 ASN A CA 1
ATOM 700 C C . ASN A 1 88 ? -0.445 0.087 12.887 1.00 56.94 88 ASN A C 1
ATOM 702 O O . ASN A 1 88 ? 0.135 -0.051 11.807 1.00 56.94 88 ASN A O 1
ATOM 706 N N . ALA A 1 89 ? -0.655 1.296 13.414 1.00 55.09 89 ALA A N 1
ATOM 707 C CA . ALA A 1 89 ? -0.163 2.524 12.790 1.00 55.09 89 ALA A CA 1
ATOM 708 C C . ALA A 1 89 ? 1.376 2.552 12.721 1.00 55.09 89 ALA A C 1
ATOM 710 O O . ALA A 1 89 ? 1.948 2.953 11.704 1.00 55.09 89 ALA A O 1
ATOM 711 N N . GLN A 1 90 ? 2.050 2.057 13.763 1.00 53.50 90 GLN A N 1
ATOM 712 C CA . GLN A 1 90 ? 3.509 1.953 13.805 1.00 53.50 90 GLN A CA 1
ATOM 713 C C . GLN A 1 90 ? 4.050 0.825 12.900 1.00 53.50 90 GLN A C 1
ATOM 715 O O . GLN A 1 90 ? 5.116 0.969 12.302 1.00 53.50 90 GLN A O 1
ATOM 720 N N . SER A 1 91 ? 3.301 -0.272 12.732 1.00 54.06 91 SER A N 1
ATOM 721 C CA . SER A 1 91 ? 3.633 -1.358 11.793 1.00 54.06 91 SER A CA 1
ATOM 722 C C . SER A 1 91 ? 3.488 -0.944 10.320 1.00 54.06 91 SER A C 1
ATOM 724 O O . SER A 1 91 ? 4.282 -1.362 9.473 1.00 54.06 91 SER A O 1
ATOM 726 N N . ASN A 1 92 ? 2.504 -0.096 10.001 1.00 49.59 92 ASN A N 1
ATOM 727 C CA . ASN A 1 92 ? 2.263 0.368 8.634 1.00 49.59 92 ASN A CA 1
ATOM 728 C C . ASN A 1 92 ? 3.304 1.392 8.151 1.00 49.59 92 ASN A C 1
ATOM 730 O O . ASN A 1 92 ? 3.721 1.301 6.998 1.00 49.59 92 ASN A O 1
ATOM 734 N N . SER A 1 93 ? 3.818 2.286 9.009 1.00 54.06 93 SER A N 1
ATOM 735 C CA . SER A 1 93 ? 4.854 3.245 8.574 1.00 54.06 93 SER A CA 1
ATOM 736 C C . SER A 1 93 ? 6.186 2.569 8.214 1.00 54.06 93 SER A C 1
ATOM 738 O O . SER A 1 93 ? 6.857 2.974 7.266 1.00 54.06 93 SER A O 1
ATOM 740 N N . LEU A 1 94 ? 6.538 1.476 8.903 1.00 54.09 94 LEU A N 1
ATOM 741 C CA . LEU A 1 94 ? 7.729 0.673 8.602 1.00 54.09 94 LEU A CA 1
ATOM 742 C C . LEU A 1 94 ? 7.594 -0.133 7.298 1.00 54.09 94 LEU A C 1
ATOM 744 O O . LEU A 1 94 ? 8.598 -0.441 6.650 1.00 54.09 94 LEU A O 1
ATOM 748 N N . LYS A 1 95 ? 6.366 -0.488 6.897 1.00 55.09 95 LYS A N 1
ATOM 749 C CA . LYS A 1 95 ? 6.101 -1.180 5.627 1.00 55.09 95 LYS A CA 1
ATOM 750 C C . LYS A 1 95 ? 6.116 -0.222 4.437 1.00 55.09 95 LYS A C 1
ATOM 752 O O . LYS A 1 95 ? 6.665 -0.599 3.402 1.00 55.09 95 LYS A O 1
ATOM 757 N N . ASP A 1 96 ? 5.609 1.000 4.592 1.00 54.78 96 ASP A N 1
ATOM 758 C CA . ASP A 1 96 ? 5.618 2.003 3.520 1.00 54.78 96 ASP A CA 1
ATOM 759 C C . ASP A 1 96 ? 7.045 2.430 3.138 1.00 54.78 96 ASP A C 1
ATOM 761 O O . ASP A 1 96 ? 7.385 2.392 1.956 1.00 54.78 96 ASP A O 1
ATOM 765 N N . GLU A 1 97 ? 7.941 2.677 4.105 1.00 57.84 97 GLU A N 1
ATOM 766 C CA . GLU A 1 97 ? 9.360 2.963 3.806 1.00 57.84 97 GLU A CA 1
ATOM 767 C C . GLU A 1 97 ? 10.072 1.808 3.077 1.00 57.84 97 GLU A C 1
ATOM 769 O O . GLU A 1 97 ? 11.004 2.021 2.294 1.00 57.84 97 GLU A O 1
ATOM 774 N N . SER A 1 98 ? 9.665 0.565 3.345 1.00 63.00 98 SER A N 1
ATOM 775 C CA . SER A 1 98 ? 10.232 -0.622 2.700 1.00 63.00 98 SER A CA 1
ATOM 776 C C . SER A 1 98 ? 9.742 -0.762 1.255 1.00 63.00 98 SER A C 1
ATOM 778 O O . SER A 1 98 ? 10.537 -1.020 0.349 1.00 63.00 98 SER A O 1
ATOM 780 N N . ILE A 1 99 ? 8.449 -0.528 1.012 1.00 66.44 99 ILE A N 1
ATOM 781 C CA . ILE A 1 99 ? 7.853 -0.583 -0.329 1.00 66.44 99 ILE A CA 1
ATOM 782 C C . ILE A 1 99 ? 8.395 0.546 -1.212 1.00 66.44 99 ILE A C 1
ATOM 784 O O . ILE A 1 99 ? 8.750 0.297 -2.365 1.00 66.44 99 ILE A O 1
ATOM 788 N N . GLU A 1 100 ? 8.538 1.760 -0.679 1.00 70.88 100 GLU A N 1
ATOM 789 C CA . GLU A 1 100 ? 9.060 2.909 -1.427 1.00 70.88 100 GLU A CA 1
ATOM 790 C C . GLU A 1 100 ? 10.515 2.677 -1.876 1.00 70.88 100 GLU A C 1
ATOM 792 O O . GLU A 1 100 ? 10.841 2.856 -3.052 1.00 70.88 100 GLU A O 1
ATOM 797 N N . LYS A 1 101 ? 11.365 2.115 -1.001 1.00 72.69 101 LYS A N 1
ATOM 798 C CA . LYS A 1 101 ? 12.738 1.703 -1.355 1.00 72.69 101 LYS A CA 1
ATOM 799 C C . LYS A 1 101 ? 12.781 0.606 -2.418 1.00 72.69 101 LYS A C 1
ATOM 801 O O . LYS A 1 101 ? 13.661 0.624 -3.280 1.00 72.69 101 LYS A O 1
ATOM 806 N N . VAL A 1 102 ? 11.856 -0.355 -2.383 1.00 71.06 102 VAL A N 1
ATOM 807 C CA . VAL A 1 102 ? 11.764 -1.411 -3.408 1.00 71.06 102 VAL A CA 1
ATOM 808 C C . VAL A 1 102 ? 11.355 -0.822 -4.759 1.00 71.06 102 VAL A C 1
ATOM 810 O O . VAL A 1 102 ? 11.951 -1.167 -5.782 1.00 71.06 102 VAL A O 1
ATOM 813 N N . ILE A 1 103 ? 10.394 0.105 -4.773 1.00 72.69 103 ILE A N 1
ATOM 814 C CA . ILE A 1 103 ? 9.957 0.805 -5.987 1.00 72.69 103 ILE A CA 1
ATOM 815 C C . ILE A 1 103 ? 11.098 1.650 -6.566 1.00 72.69 103 ILE A C 1
ATOM 817 O O . ILE A 1 103 ? 11.343 1.602 -7.774 1.00 72.69 103 ILE A O 1
ATOM 821 N N . ASP A 1 104 ? 11.831 2.384 -5.734 1.00 74.50 104 ASP A N 1
ATOM 822 C CA . ASP A 1 104 ? 12.943 3.220 -6.187 1.00 74.50 104 ASP A CA 1
ATOM 823 C C . ASP A 1 104 ? 14.136 2.397 -6.687 1.00 74.50 104 ASP A C 1
ATOM 825 O O . ASP A 1 104 ? 14.749 2.748 -7.703 1.00 74.50 104 ASP A O 1
ATOM 829 N N . ASN A 1 105 ? 14.415 1.245 -6.072 1.00 72.12 105 ASN A N 1
ATOM 830 C CA . ASN A 1 105 ? 15.396 0.289 -6.591 1.00 72.12 105 ASN A CA 1
ATOM 831 C C . ASN A 1 105 ? 14.963 -0.316 -7.932 1.00 72.12 105 ASN A C 1
ATOM 833 O O . ASN A 1 105 ? 15.795 -0.462 -8.833 1.00 72.12 105 ASN A O 1
ATOM 837 N N . ALA A 1 106 ? 13.679 -0.639 -8.101 1.00 70.38 106 ALA A N 1
ATOM 838 C CA . ALA A 1 106 ? 13.151 -1.148 -9.364 1.00 70.38 106 ALA A CA 1
ATOM 839 C C . ALA A 1 106 ? 13.246 -0.090 -10.476 1.00 70.38 106 ALA A C 1
ATOM 841 O O . ALA A 1 106 ? 13.759 -0.378 -11.559 1.00 70.38 106 ALA A O 1
ATOM 842 N N . LYS A 1 107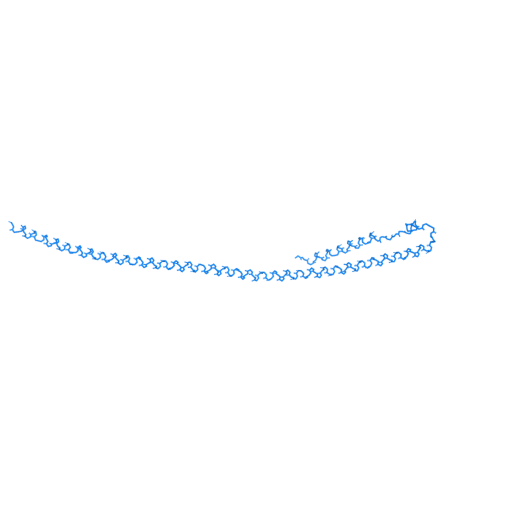 ? 12.850 1.160 -10.196 1.00 81.81 107 LYS A N 1
ATOM 843 C CA . LYS A 1 107 ? 12.999 2.294 -11.128 1.00 81.81 107 LYS A CA 1
ATOM 844 C C . LYS A 1 107 ? 14.460 2.520 -11.513 1.00 81.81 107 LYS A C 1
ATOM 846 O O . LYS A 1 107 ? 14.765 2.692 -12.694 1.00 81.81 107 LYS A O 1
ATOM 851 N N . SER A 1 108 ? 15.362 2.484 -10.535 1.00 81.88 108 SER A N 1
ATOM 852 C CA . SER A 1 108 ? 16.801 2.645 -10.763 1.00 81.88 108 SER A CA 1
ATOM 853 C C . SER A 1 108 ? 17.363 1.511 -11.620 1.00 81.88 108 SER A C 1
ATOM 855 O O . SER A 1 108 ? 18.103 1.772 -12.565 1.00 81.88 108 SER A O 1
ATOM 857 N N . SER A 1 109 ? 16.948 0.269 -11.367 1.00 78.31 109 SER A N 1
ATOM 858 C CA . SER A 1 109 ? 17.366 -0.903 -12.149 1.00 78.31 109 SER A CA 1
ATOM 859 C C . SER A 1 109 ? 16.884 -0.828 -13.600 1.00 78.31 109 SER A C 1
ATOM 861 O O . SER A 1 109 ? 17.675 -1.029 -14.521 1.00 78.31 109 SER A O 1
ATOM 863 N N . CYS A 1 110 ? 15.622 -0.447 -13.828 1.00 79.44 110 CYS A N 1
ATOM 864 C CA . CYS A 1 110 ? 15.093 -0.216 -15.176 1.00 79.44 110 CYS A CA 1
ATOM 865 C C . CYS A 1 110 ? 15.858 0.896 -15.907 1.00 79.44 110 CYS A C 1
ATOM 867 O O . CYS A 1 110 ? 16.177 0.757 -17.088 1.00 79.44 110 CYS A O 1
ATOM 869 N N . LYS A 1 111 ? 16.197 1.986 -15.206 1.00 86.38 111 LYS A N 1
ATOM 870 C CA . LYS A 1 111 ? 16.987 3.086 -15.7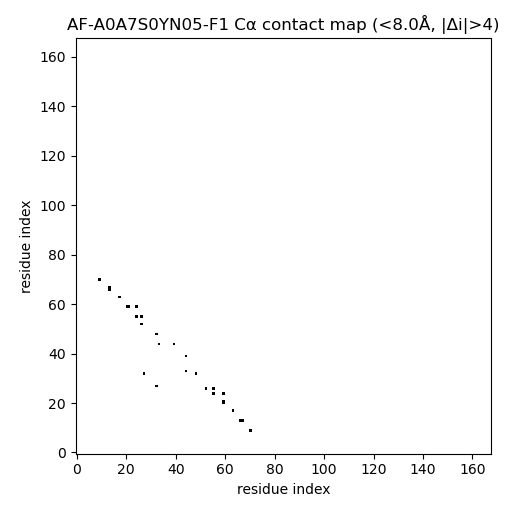72 1.00 86.38 111 LYS A CA 1
ATOM 871 C C . LYS A 1 111 ? 18.400 2.638 -16.153 1.00 86.38 111 LYS A C 1
ATOM 873 O O . LYS A 1 111 ? 18.872 2.993 -17.229 1.00 86.38 111 LYS A O 1
ATOM 878 N N . VAL A 1 112 ? 19.061 1.845 -15.308 1.00 89.94 112 VAL A N 1
ATOM 879 C CA . VAL A 1 112 ? 20.389 1.283 -15.606 1.00 89.94 112 VAL A CA 1
ATOM 880 C C . VAL A 1 112 ? 20.332 0.378 -16.836 1.00 89.94 112 VAL A C 1
ATOM 882 O O . VAL A 1 112 ? 21.173 0.515 -17.721 1.00 89.94 112 VAL A O 1
ATOM 885 N N . PHE A 1 113 ? 19.320 -0.485 -16.941 1.00 85.69 113 PHE A N 1
ATOM 886 C CA . PHE A 1 113 ? 19.145 -1.363 -18.100 1.00 85.69 113 PHE A CA 1
ATOM 887 C C . PHE A 1 11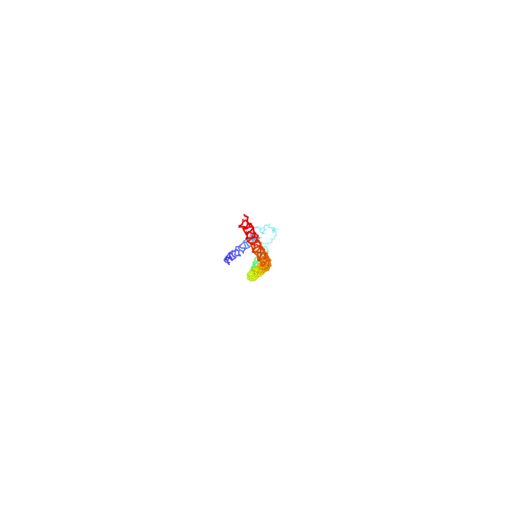3 ? 18.913 -0.583 -19.407 1.00 85.69 113 PHE A C 1
ATOM 889 O O . PHE A 1 113 ? 19.521 -0.889 -20.437 1.00 85.69 113 PHE A O 1
ATOM 896 N N . ALA A 1 114 ? 18.080 0.462 -19.368 1.00 86.19 114 ALA A N 1
ATOM 897 C CA . ALA A 1 114 ? 17.849 1.334 -20.520 1.00 86.19 114 ALA A CA 1
ATOM 898 C C . ALA A 1 114 ? 19.143 2.031 -20.976 1.00 86.19 114 ALA A C 1
ATOM 900 O O . ALA A 1 114 ? 19.477 1.988 -22.159 1.00 86.19 114 ALA A O 1
ATOM 901 N N . LEU A 1 115 ? 19.914 2.589 -20.034 1.00 89.75 115 LEU A N 1
ATOM 902 C CA . LEU A 1 115 ? 21.198 3.233 -20.331 1.00 89.75 115 LEU A CA 1
ATOM 903 C C . LEU A 1 115 ? 22.232 2.246 -20.888 1.00 89.75 115 LEU A C 1
ATOM 905 O O . LEU A 1 115 ? 22.970 2.589 -21.804 1.00 89.75 115 LEU A O 1
ATOM 909 N N . GLN A 1 116 ? 22.286 1.014 -20.376 1.00 89.38 116 GLN A N 1
ATOM 910 C CA . GLN A 1 116 ? 23.170 -0.023 -20.919 1.00 89.38 116 GLN A CA 1
ATOM 911 C C . GLN A 1 116 ? 22.813 -0.374 -22.366 1.00 89.38 116 GLN A C 1
ATOM 913 O O . GLN A 1 116 ? 23.703 -0.483 -23.207 1.00 89.38 116 GLN A O 1
ATOM 918 N N . THR A 1 117 ? 21.519 -0.490 -22.666 1.00 87.81 117 THR A N 1
ATOM 919 C CA . THR A 1 117 ? 21.032 -0.760 -24.026 1.00 87.81 117 THR A CA 1
ATOM 920 C C . THR A 1 117 ? 21.398 0.379 -24.978 1.00 87.81 117 THR A C 1
ATOM 922 O O . THR A 1 117 ? 21.879 0.138 -26.085 1.00 87.81 117 THR A O 1
ATOM 925 N N . GLU A 1 118 ? 21.232 1.625 -24.531 1.00 90.31 118 GLU A N 1
ATOM 926 C CA . GLU A 1 118 ? 21.599 2.814 -25.301 1.00 90.31 118 GLU A CA 1
ATOM 927 C C . GLU A 1 118 ? 23.113 2.893 -25.553 1.00 90.31 118 GLU A C 1
ATOM 929 O O . GLU A 1 118 ? 23.535 3.154 -26.679 1.00 90.31 118 GLU A O 1
ATOM 934 N N . ILE A 1 119 ? 23.942 2.580 -24.551 1.00 93.12 119 ILE A N 1
ATOM 935 C CA . ILE A 1 119 ? 25.402 2.511 -24.710 1.00 93.12 119 ILE A CA 1
ATOM 936 C C . ILE A 1 119 ? 25.788 1.463 -25.758 1.00 93.12 119 ILE A C 1
ATOM 938 O O . ILE A 1 119 ? 26.603 1.761 -26.632 1.00 93.12 119 ILE A O 1
ATOM 942 N N . SER A 1 120 ? 25.210 0.260 -25.705 1.00 92.19 120 SER A N 1
ATOM 943 C CA . SER A 1 120 ? 25.489 -0.783 -26.699 1.00 92.19 120 SER A CA 1
ATOM 944 C C . SER A 1 120 ? 25.097 -0.345 -28.110 1.00 92.19 120 SER A C 1
ATOM 946 O O . SER A 1 120 ? 25.890 -0.502 -29.037 1.00 92.19 120 SER A O 1
ATOM 948 N N . TYR A 1 121 ? 23.928 0.280 -28.271 1.00 92.62 121 TYR A N 1
ATOM 949 C CA . TYR A 1 121 ? 23.497 0.818 -29.561 1.00 92.62 121 TYR A CA 1
ATOM 950 C C . TYR A 1 121 ? 24.467 1.882 -30.096 1.00 92.62 121 TYR A C 1
ATOM 952 O O . TYR A 1 121 ? 24.902 1.810 -31.246 1.00 92.62 121 TYR A O 1
ATOM 960 N N . LEU A 1 122 ? 24.864 2.845 -29.260 1.00 94.44 122 LEU A N 1
ATOM 961 C CA . LEU A 1 122 ? 25.802 3.899 -29.654 1.00 94.44 122 LEU A CA 1
ATOM 962 C C . LEU A 1 122 ? 27.182 3.341 -30.026 1.00 94.44 122 LEU A C 1
ATOM 964 O O . LEU A 1 122 ? 27.811 3.839 -30.960 1.00 94.44 122 LEU A O 1
ATOM 968 N N . GLN A 1 123 ? 27.648 2.296 -29.339 1.00 95.56 123 GLN A N 1
ATOM 969 C CA . GLN A 1 123 ? 28.902 1.619 -29.675 1.00 95.56 123 GLN A CA 1
ATOM 970 C C . GLN A 1 123 ? 28.845 0.938 -31.045 1.00 95.56 123 GLN A C 1
ATOM 972 O O . GLN A 1 123 ? 29.818 1.007 -31.800 1.00 95.56 123 GLN A O 1
ATOM 977 N N . ASP A 1 124 ? 27.723 0.309 -31.388 1.00 92.19 124 ASP A N 1
ATOM 978 C CA . ASP A 1 124 ? 27.553 -0.328 -32.695 1.00 92.19 124 ASP A CA 1
ATOM 979 C C . ASP A 1 124 ? 27.470 0.705 -33.823 1.00 92.19 124 ASP A C 1
ATOM 981 O O . ASP A 1 124 ? 28.149 0.558 -34.843 1.00 92.19 124 ASP A O 1
ATOM 985 N N . VAL A 1 125 ? 26.743 1.806 -33.610 1.00 94.81 125 VAL A N 1
ATOM 986 C CA . VAL A 1 125 ? 26.716 2.933 -34.556 1.00 94.81 125 VAL A CA 1
ATOM 987 C C . VAL A 1 125 ? 28.119 3.516 -34.747 1.00 94.81 125 VAL A C 1
ATOM 989 O O . VAL A 1 125 ? 28.540 3.742 -35.881 1.00 94.81 125 VAL A O 1
ATOM 992 N N . ALA A 1 126 ? 28.884 3.707 -33.668 1.00 95.12 126 ALA A N 1
ATOM 993 C CA . ALA A 1 126 ? 30.251 4.220 -33.751 1.00 95.12 126 ALA A CA 1
ATOM 994 C C . ALA A 1 126 ? 31.168 3.301 -34.576 1.00 95.12 126 ALA A C 1
ATOM 996 O O . ALA A 1 126 ? 31.924 3.786 -35.418 1.00 95.12 126 ALA A O 1
ATOM 997 N N . LYS A 1 127 ? 31.066 1.975 -34.401 1.00 95.56 127 LYS A N 1
ATOM 998 C CA . LYS A 1 127 ? 31.808 1.003 -35.224 1.00 95.56 127 LYS A CA 1
ATOM 999 C C . LYS A 1 127 ? 31.419 1.085 -36.698 1.00 95.56 127 LYS A C 1
ATOM 1001 O O . LYS A 1 127 ? 32.290 1.015 -37.561 1.00 95.56 127 LYS A O 1
ATOM 1006 N N . GLN A 1 128 ? 30.129 1.240 -36.994 1.00 94.69 128 GLN A N 1
ATOM 1007 C CA . GLN A 1 128 ? 29.651 1.353 -38.369 1.00 94.69 128 GLN A CA 1
ATOM 1008 C C . GLN A 1 128 ? 30.170 2.628 -39.044 1.00 94.69 128 GLN A C 1
ATOM 1010 O O . GLN A 1 128 ? 30.639 2.570 -40.181 1.00 94.69 128 GLN A O 1
ATOM 1015 N N . VAL A 1 129 ? 30.131 3.762 -38.339 1.00 95.62 129 VAL A N 1
ATOM 1016 C CA . VAL A 1 129 ? 30.674 5.036 -38.829 1.00 95.62 129 VAL A CA 1
ATOM 1017 C C . VAL A 1 129 ? 32.179 4.931 -39.057 1.00 95.62 129 VAL A C 1
ATOM 1019 O O . VAL A 1 129 ? 32.666 5.371 -40.097 1.00 95.62 129 VAL A O 1
ATOM 1022 N N . GLU A 1 130 ? 32.917 4.307 -38.139 1.00 96.38 130 GLU A N 1
ATOM 1023 C CA . GLU A 1 130 ? 34.362 4.127 -38.296 1.00 96.38 130 GLU A CA 1
ATOM 1024 C C . GLU A 1 130 ? 34.700 3.236 -39.499 1.00 96.38 130 GLU A C 1
ATOM 1026 O O . GLU A 1 130 ? 35.590 3.562 -40.284 1.00 96.38 130 GLU A O 1
ATOM 1031 N N . HIS A 1 131 ? 33.932 2.166 -39.718 1.00 95.62 131 HIS A N 1
ATOM 1032 C CA . HIS A 1 131 ? 34.086 1.328 -40.904 1.00 95.62 131 HIS A CA 1
ATOM 1033 C C . HIS A 1 131 ? 33.809 2.106 -42.201 1.00 95.62 131 HIS A C 1
ATOM 1035 O O . HIS A 1 131 ? 34.603 2.051 -43.140 1.00 95.62 131 HIS A O 1
ATOM 1041 N N . GLN A 1 132 ? 32.722 2.883 -42.251 1.00 94.69 132 GLN A N 1
ATOM 1042 C CA . GLN A 1 132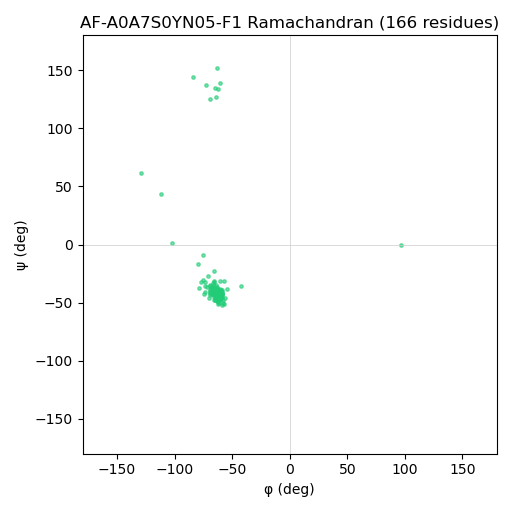 ? 32.414 3.733 -43.406 1.00 94.69 132 GLN A CA 1
ATOM 1043 C C . GLN A 1 132 ? 33.516 4.766 -43.663 1.00 94.69 132 GLN A C 1
ATOM 1045 O O . GLN A 1 132 ? 33.907 4.971 -44.813 1.00 94.69 132 GLN A O 1
ATOM 1050 N N . ARG A 1 133 ? 34.051 5.384 -42.603 1.00 95.19 133 ARG A N 1
ATOM 1051 C CA . ARG A 1 133 ? 35.174 6.328 -42.680 1.00 95.19 133 ARG A CA 1
ATOM 1052 C C . ARG A 1 133 ? 36.409 5.670 -43.287 1.00 95.19 133 ARG A C 1
ATOM 1054 O O . ARG A 1 133 ? 37.049 6.266 -44.151 1.00 95.19 133 ARG A O 1
ATOM 1061 N N . GLN A 1 134 ? 36.728 4.444 -42.877 1.00 96.19 134 GLN A N 1
ATOM 1062 C CA . GLN A 1 134 ? 37.849 3.696 -43.437 1.00 96.19 134 GLN A CA 1
ATOM 1063 C C . GLN A 1 134 ? 37.657 3.425 -44.937 1.00 96.19 134 GLN A C 1
ATOM 1065 O O . GLN A 1 134 ? 38.545 3.737 -45.728 1.00 96.19 134 GLN A O 1
ATOM 1070 N N . VAL A 1 135 ? 36.482 2.935 -45.344 1.00 95.69 135 VAL A N 1
ATOM 1071 C CA . VAL A 1 135 ? 36.167 2.667 -46.760 1.00 95.69 135 VAL A CA 1
ATOM 1072 C C . VAL A 1 135 ? 36.236 3.945 -47.605 1.00 95.69 135 VAL A C 1
ATOM 1074 O O . VAL A 1 135 ? 36.757 3.934 -48.723 1.00 95.69 135 VAL A O 1
ATOM 1077 N N . LEU A 1 136 ? 35.741 5.068 -47.076 1.00 95.94 136 LEU A N 1
ATOM 1078 C CA . LEU A 1 136 ? 35.839 6.380 -47.721 1.00 95.94 136 LEU A CA 1
ATOM 1079 C C . LEU A 1 136 ? 37.296 6.811 -47.913 1.00 95.94 136 LEU A C 1
ATOM 1081 O O . LEU A 1 136 ? 37.648 7.252 -49.005 1.00 95.94 136 LEU A O 1
ATOM 1085 N N . ASN A 1 137 ? 38.146 6.640 -46.898 1.00 96.25 137 ASN A N 1
ATOM 1086 C CA . ASN A 1 137 ? 39.570 6.969 -46.990 1.00 96.25 137 ASN A CA 1
ATOM 1087 C C . ASN A 1 137 ? 40.297 6.099 -48.025 1.00 96.25 137 ASN A C 1
ATOM 1089 O O . ASN A 1 137 ? 41.065 6.620 -48.831 1.00 96.25 137 ASN A O 1
ATOM 1093 N N . GLU A 1 138 ? 40.031 4.792 -48.044 1.00 94.81 138 GLU A N 1
ATOM 1094 C CA . GLU A 1 138 ? 40.597 3.875 -49.041 1.00 94.81 138 GLU A CA 1
ATOM 1095 C C . GLU A 1 138 ? 40.157 4.259 -50.462 1.00 94.81 138 GLU A C 1
ATOM 1097 O O . GLU A 1 138 ? 40.967 4.305 -51.391 1.00 94.81 138 GLU A O 1
ATOM 1102 N N . THR A 1 139 ? 38.881 4.618 -50.626 1.00 95.56 139 THR A N 1
ATOM 1103 C CA . THR A 1 139 ? 38.332 5.076 -51.908 1.00 95.56 139 THR A CA 1
ATOM 1104 C C . THR A 1 139 ? 38.958 6.399 -52.350 1.00 95.56 139 THR A C 1
ATOM 1106 O O . THR A 1 139 ? 39.288 6.557 -53.528 1.00 95.56 139 THR A O 1
ATOM 1109 N N . LEU A 1 140 ? 39.142 7.345 -51.425 1.00 95.69 140 LEU A N 1
ATOM 1110 C CA . LEU A 1 140 ? 39.773 8.634 -51.698 1.00 95.69 140 LEU A CA 1
ATOM 1111 C C . LEU A 1 140 ? 41.217 8.438 -52.172 1.00 95.69 140 LEU A C 1
ATOM 1113 O O . LEU A 1 140 ? 41.565 8.917 -53.249 1.00 95.69 140 LEU A O 1
ATOM 1117 N N . ALA A 1 141 ? 42.009 7.648 -51.443 1.00 95.44 141 ALA A N 1
ATOM 1118 C CA . ALA A 1 141 ? 43.392 7.345 -51.805 1.00 95.44 141 ALA A CA 1
ATOM 1119 C C . ALA A 1 141 ? 43.495 6.685 -53.195 1.00 95.44 141 ALA A C 1
ATOM 1121 O O . ALA A 1 141 ? 44.350 7.041 -54.008 1.00 95.44 141 ALA A O 1
ATOM 1122 N N . ALA A 1 142 ? 42.582 5.762 -53.519 1.00 95.62 142 ALA A N 1
ATOM 1123 C CA . ALA A 1 142 ? 42.527 5.143 -54.841 1.00 95.62 142 ALA A CA 1
ATOM 1124 C C . ALA A 1 142 ? 42.217 6.160 -55.956 1.00 95.62 142 ALA A C 1
ATOM 1126 O O . ALA A 1 142 ? 42.795 6.086 -57.045 1.00 95.62 142 ALA A O 1
ATOM 1127 N N . ARG A 1 143 ? 41.320 7.123 -55.705 1.00 94.56 143 ARG A N 1
ATOM 1128 C CA . ARG A 1 143 ? 40.994 8.191 -56.664 1.00 94.56 143 ARG A CA 1
ATOM 1129 C C . ARG A 1 143 ? 42.141 9.177 -56.845 1.00 94.56 143 ARG A C 1
ATOM 1131 O O . ARG A 1 143 ? 42.424 9.548 -57.982 1.00 94.56 143 ARG A O 1
ATOM 1138 N N . GLU A 1 144 ? 42.829 9.547 -55.773 1.00 96.50 144 GLU A N 1
ATOM 1139 C CA . GLU A 1 144 ? 44.024 10.394 -55.837 1.00 96.50 144 GLU A CA 1
ATOM 1140 C C . GLU A 1 144 ? 45.128 9.737 -56.675 1.00 96.50 144 GLU A C 1
ATOM 1142 O O . GLU A 1 144 ? 45.674 10.371 -57.579 1.00 96.50 144 GLU A O 1
ATOM 1147 N N . ALA A 1 145 ? 45.383 8.440 -56.476 1.00 95.06 145 ALA A N 1
ATOM 1148 C CA . ALA A 1 145 ? 46.344 7.689 -57.285 1.00 95.06 145 ALA A CA 1
ATOM 1149 C C . ALA A 1 145 ? 45.949 7.631 -58.776 1.00 95.06 145 ALA A C 1
ATOM 1151 O O . ALA A 1 145 ? 46.800 7.765 -59.659 1.00 95.06 145 ALA A O 1
ATOM 1152 N N . GLN A 1 146 ? 44.654 7.465 -59.078 1.00 95.31 146 GLN A N 1
ATOM 1153 C CA . GLN A 1 146 ? 44.147 7.503 -60.456 1.00 95.31 146 GLN A CA 1
ATOM 1154 C C . GLN A 1 146 ? 44.340 8.878 -61.104 1.00 95.31 146 GLN A C 1
ATOM 1156 O O . GLN A 1 146 ? 44.771 8.947 -62.255 1.00 95.31 146 GLN A O 1
ATOM 1161 N N . LEU A 1 147 ? 44.043 9.961 -60.378 1.00 95.62 147 LEU A N 1
ATOM 1162 C CA . LEU A 1 147 ? 44.239 11.328 -60.863 1.00 95.62 147 LEU A CA 1
ATOM 1163 C C . LEU A 1 147 ? 45.714 11.632 -61.104 1.00 95.62 147 LEU A C 1
ATOM 1165 O O . LEU A 1 147 ? 46.045 12.213 -62.134 1.00 95.62 147 LEU A O 1
ATOM 1169 N N . PHE A 1 148 ? 46.596 11.192 -60.206 1.00 95.06 148 PHE A N 1
ATOM 1170 C CA . PHE A 1 148 ? 48.037 11.338 -60.381 1.00 95.06 148 PHE A CA 1
ATOM 1171 C C . PHE A 1 148 ? 48.511 10.658 -61.674 1.00 95.06 148 PHE A C 1
ATOM 1173 O O . PHE A 1 148 ? 49.111 11.307 -62.529 1.00 95.06 148 PHE A O 1
ATOM 1180 N N . LYS A 1 149 ? 48.131 9.391 -61.888 1.00 95.12 149 LYS A N 1
ATOM 1181 C CA . LYS A 1 149 ? 48.468 8.643 -63.110 1.00 95.12 149 LYS A CA 1
ATOM 1182 C C . LYS A 1 149 ? 47.884 9.278 -64.378 1.00 95.12 149 LYS A C 1
ATOM 1184 O O . LYS A 1 149 ? 48.529 9.290 -65.430 1.00 95.12 149 LYS A O 1
ATOM 1189 N N . LEU A 1 150 ? 46.657 9.796 -64.301 1.00 95.19 150 LEU A N 1
ATOM 1190 C CA . LEU A 1 150 ? 46.026 10.504 -65.414 1.00 95.19 150 LEU A CA 1
ATOM 1191 C C . LEU A 1 150 ? 46.789 11.791 -65.746 1.00 95.19 150 LEU A C 1
ATOM 1193 O O . LEU A 1 150 ? 47.031 12.061 -66.920 1.00 95.19 150 LEU A O 1
ATOM 1197 N N . ASN A 1 151 ? 47.206 12.543 -64.728 1.00 95.69 151 ASN A N 1
ATOM 1198 C CA . ASN A 1 151 ? 47.983 13.765 -64.892 1.00 95.69 151 ASN A CA 1
ATOM 1199 C C . ASN A 1 151 ? 49.360 13.487 -65.516 1.00 95.69 151 ASN A C 1
ATOM 1201 O O . ASN A 1 151 ? 49.748 14.177 -66.455 1.00 95.69 151 ASN A O 1
ATOM 1205 N N . GLU A 1 152 ? 50.063 12.438 -65.077 1.00 94.69 152 GLU A N 1
ATOM 1206 C CA . GLU A 1 152 ? 51.319 11.992 -65.703 1.00 94.69 152 GLU A CA 1
ATOM 1207 C C . GLU A 1 152 ? 51.122 11.616 -67.177 1.00 94.69 152 GLU A C 1
ATOM 1209 O O . GLU A 1 152 ? 51.877 12.049 -68.051 1.00 94.69 152 GLU A O 1
ATOM 1214 N N . THR A 1 153 ? 50.067 10.851 -67.474 1.00 95.19 153 THR A N 1
ATOM 1215 C CA . THR A 1 153 ? 49.739 10.436 -68.846 1.00 95.19 153 THR A CA 1
ATOM 1216 C C . THR A 1 153 ? 49.426 11.647 -69.728 1.00 95.19 153 THR A C 1
ATOM 1218 O O . THR A 1 153 ? 49.895 11.732 -70.866 1.00 95.19 153 THR A O 1
ATOM 1221 N N . TYR A 1 154 ? 48.659 12.604 -69.201 1.00 95.38 154 TYR A N 1
ATOM 1222 C CA . TYR A 1 154 ? 48.311 13.840 -69.893 1.00 95.38 154 TYR A CA 1
ATOM 1223 C C . TYR A 1 154 ? 49.548 14.704 -70.162 1.00 95.38 154 TYR A C 1
ATOM 1225 O O . TYR A 1 154 ? 49.740 15.152 -71.292 1.00 95.38 154 TYR A O 1
ATOM 1233 N N . ALA A 1 155 ? 50.427 14.873 -69.169 1.00 94.06 155 ALA A N 1
ATOM 1234 C CA . ALA A 1 155 ? 51.683 15.604 -69.316 1.00 94.06 155 ALA A CA 1
ATOM 1235 C C . ALA A 1 155 ? 52.590 14.979 -70.391 1.00 94.06 155 ALA A C 1
ATOM 1237 O O . ALA A 1 155 ? 53.118 15.693 -71.246 1.00 94.06 155 ALA A O 1
ATOM 1238 N N . HIS A 1 156 ? 52.713 13.648 -70.409 1.00 93.56 156 HIS A N 1
ATOM 1239 C CA . HIS A 1 156 ? 53.488 12.936 -71.426 1.00 93.56 156 HIS A CA 1
ATOM 1240 C C . HIS A 1 156 ? 52.896 13.114 -72.834 1.00 93.56 156 HIS A C 1
ATOM 1242 O O . HIS A 1 156 ? 53.626 13.348 -73.800 1.00 93.56 156 HIS A O 1
ATOM 1248 N N . ALA A 1 157 ? 51.569 13.029 -72.974 1.00 93.69 157 ALA A N 1
ATOM 1249 C CA . ALA A 1 157 ? 50.896 13.265 -74.251 1.00 93.69 157 ALA A CA 1
ATOM 1250 C C . ALA A 1 157 ? 51.121 14.700 -74.761 1.00 93.69 157 ALA A C 1
ATOM 1252 O O . ALA A 1 157 ? 51.426 14.891 -75.939 1.00 93.69 157 ALA A O 1
ATOM 1253 N N . LEU A 1 158 ? 51.034 15.692 -73.870 1.00 94.19 158 LEU A N 1
ATOM 1254 C CA . LEU A 1 158 ? 51.307 17.099 -74.171 1.00 94.19 158 LEU A CA 1
ATOM 1255 C C . LEU A 1 158 ? 52.750 17.331 -74.625 1.00 94.19 158 LEU A C 1
ATOM 1257 O O . LEU A 1 158 ? 52.953 18.019 -75.625 1.00 94.19 158 LEU A O 1
ATOM 1261 N N . SER A 1 159 ? 53.734 16.736 -73.939 1.00 93.44 159 SER A N 1
ATOM 1262 C CA . SER A 1 159 ? 55.146 16.806 -74.351 1.00 93.44 159 SER A CA 1
ATOM 1263 C C . SER A 1 159 ? 55.326 16.262 -75.762 1.00 93.44 159 SER A C 1
ATOM 1265 O O . SER A 1 159 ? 55.887 16.938 -76.619 1.00 93.44 159 SER A O 1
ATOM 1267 N N . ARG A 1 160 ? 54.749 15.088 -76.047 1.00 91.69 160 ARG A N 1
ATOM 1268 C CA . ARG A 1 160 ? 54.872 14.453 -77.363 1.00 91.69 160 ARG A CA 1
ATOM 1269 C C . ARG A 1 160 ? 54.208 15.264 -78.476 1.00 91.69 160 ARG A C 1
ATOM 1271 O O . ARG A 1 160 ? 54.744 15.349 -79.575 1.00 91.69 160 ARG A O 1
ATOM 1278 N N . ILE A 1 161 ? 53.056 15.882 -78.206 1.00 92.69 161 ILE A N 1
ATOM 1279 C CA . ILE A 1 161 ? 52.413 16.809 -79.153 1.00 92.69 161 ILE A CA 1
ATOM 1280 C C . ILE A 1 161 ? 53.314 18.020 -79.412 1.00 92.69 161 ILE A C 1
ATOM 1282 O O . ILE A 1 161 ? 53.446 18.445 -80.558 1.00 92.69 161 ILE A O 1
ATOM 1286 N N . LYS A 1 162 ? 53.935 18.570 -78.364 1.00 91.38 162 LYS A N 1
ATOM 1287 C CA . LYS A 1 162 ? 54.847 19.708 -78.487 1.00 91.38 162 LYS A CA 1
ATOM 1288 C C . LYS A 1 162 ? 56.075 19.358 -79.334 1.00 91.38 162 LYS A C 1
ATOM 1290 O O . LYS A 1 162 ? 56.386 20.101 -80.252 1.00 91.38 162 LYS A O 1
ATOM 1295 N N . GLU A 1 163 ? 56.693 18.203 -79.102 1.00 91.12 163 GLU A N 1
ATOM 1296 C CA . GLU A 1 163 ? 57.820 17.699 -79.904 1.00 91.12 163 GLU A CA 1
ATOM 1297 C C . GLU A 1 163 ? 57.460 17.535 -81.391 1.00 91.12 163 GLU A C 1
ATOM 1299 O O . GLU A 1 163 ? 58.225 17.929 -82.271 1.00 91.12 163 GLU A O 1
ATOM 1304 N N . VAL A 1 164 ? 56.273 16.994 -81.692 1.00 90.69 164 VAL A N 1
ATOM 1305 C CA . VAL A 1 164 ? 55.783 16.882 -83.078 1.00 90.69 164 VAL A CA 1
ATOM 1306 C C . VAL A 1 164 ? 55.538 18.261 -83.691 1.00 90.69 164 VAL A C 1
ATOM 1308 O O . VAL A 1 164 ? 55.885 18.486 -84.843 1.00 90.69 164 VAL A O 1
ATOM 1311 N N . LYS A 1 165 ? 54.960 19.201 -82.936 1.00 88.38 165 LYS A N 1
ATOM 1312 C CA . LYS A 1 165 ? 54.736 20.569 -83.417 1.00 88.38 165 LYS A CA 1
ATOM 1313 C C . LYS A 1 165 ? 56.052 21.289 -83.723 1.00 88.38 165 LYS A C 1
ATOM 1315 O O . LYS A 1 165 ? 56.124 21.978 -84.729 1.00 88.38 165 LYS A O 1
ATOM 1320 N N . ASP A 1 166 ? 57.059 21.140 -82.866 1.00 89.00 166 ASP A N 1
ATOM 1321 C CA . ASP A 1 166 ? 58.347 21.832 -82.996 1.00 89.00 166 ASP A CA 1
ATOM 1322 C C . ASP A 1 166 ? 59.241 21.234 -84.112 1.00 89.00 166 ASP A C 1
ATOM 1324 O O . ASP A 1 166 ? 60.272 21.815 -84.445 1.00 89.00 166 ASP A O 1
ATOM 1328 N N . SER A 1 167 ? 58.864 20.087 -84.696 1.00 80.38 167 SER A N 1
ATOM 1329 C CA . SER A 1 167 ? 59.597 19.399 -85.778 1.00 80.38 167 SER A CA 1
ATOM 1330 C C . SER A 1 167 ? 59.008 19.587 -87.187 1.00 80.38 167 SER A C 1
ATOM 1332 O O . SER A 1 167 ? 59.560 19.038 -88.144 1.00 80.38 167 SER A O 1
ATOM 1334 N N . ILE A 1 168 ? 57.922 20.360 -87.322 1.00 66.75 168 ILE A N 1
ATOM 1335 C CA . ILE A 1 168 ? 57.285 20.772 -88.590 1.00 66.75 168 ILE A CA 1
ATOM 1336 C C . ILE A 1 168 ? 57.645 22.229 -88.880 1.00 66.75 168 ILE A C 1
ATOM 1338 O O . ILE A 1 168 ? 58.018 22.514 -90.041 1.00 66.75 168 ILE A O 1
#

Solvent-accessible surface area (backbone atoms only — not comparable to full-atom values): 9289 Å² total; per-residue (Å²): 136,65,73,69,59,55,57,54,50,52,53,50,51,52,52,50,51,54,49,52,50,50,67,73,63,54,80,74,50,71,68,64,53,51,67,75,48,80,89,62,59,67,73,59,51,54,51,52,48,50,52,52,54,50,51,50,50,52,52,50,53,51,52,51,51,55,50,56,50,53,50,54,52,51,52,51,52,53,51,50,54,53,51,53,50,54,53,47,56,58,54,48,56,63,49,51,61,51,51,54,51,53,52,52,51,48,53,50,50,53,51,52,52,52,52,52,52,50,50,54,51,52,52,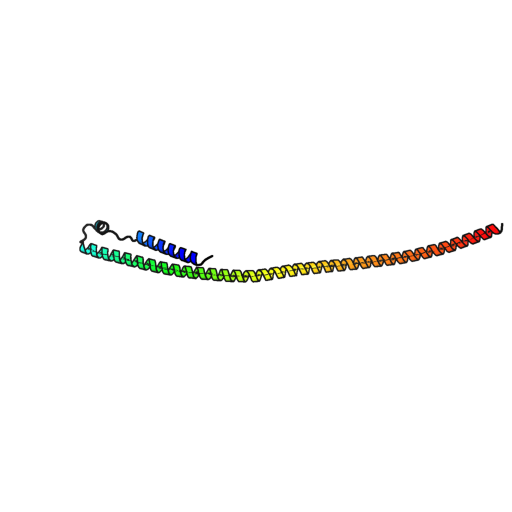52,51,50,52,52,52,53,52,51,51,50,52,50,51,54,51,49,55,54,50,52,53,50,52,50,54,50,50,54,54,49,51,52,51,50,51,53,52,50,57,58,60,77,74,110

Sequence (168 aa):
MDSSYNDINILLLRQLFQTCLTCSLQPLSNESFNSQFPGVDKSILETIKSICDDCVGTIKEFSLNEFDELLKEYEGIWNTIRSEEAENAQSNSLKDESIEKVIDNAKSSCKVFALQTEISYLQDVAKQVEHQRQVLNETLAAREAQLFKLNETYAHALSRIKEVKDSI

Organism: NCBI:txid51329

Mean predicted aligned error: 17.27 Å

pLDDT: mean 82.3, std 12.9, range [45.56, 96.5]

Foldseek 3Di:
DDPVVVVVVLVVVLVVVLVVLCVVLPQDDPVRQCVVPPPDDPVVSVVVSVVSVVVSVVVSVVVSVVSVVVSVVVVVVVVVVVVVVVVVVVVVVVVVVVVVVVVVVVVVVVVVVVVVVVVVVVVVVVVVVVVVVVVVVVVVVVVVVVVVVVVVVVVVVVVVVVVVVVVD